Protein AF-A0A6B2I9X1-F1 (afdb_monomer)

Solvent-accessible surface area (backbone atoms only — not comparable to full-atom values): 8823 Å² total; per-residue (Å²): 87,25,48,55,46,83,32,46,54,70,56,60,48,39,31,41,40,64,53,61,12,42,36,42,38,36,44,78,89,68,52,72,49,75,43,64,17,35,91,87,8,45,41,67,43,80,49,91,73,77,58,47,73,72,38,55,35,37,28,28,30,30,41,90,89,66,56,69,45,57,70,20,72,34,55,25,30,91,59,67,74,47,34,56,39,46,48,70,68,42,80,41,61,52,46,29,58,58,48,61,37,40,26,74,46,54,77,26,50,32,36,36,30,51,86,87,45,81,40,81,32,46,53,70,51,79,42,35,32,39,35,59,61,67,70,52,69,81,51,66,75,41,80,42,62,33,38,41,37,28,31,37,93,76,63,28,67,17,62,32,68,28,44,41,31,27,59,115

Sequence (168 aa):
APVLDPINATDPVSGQAEPGSTVTVTYPDGTTATVVAGTDGSWSVPNPGNLV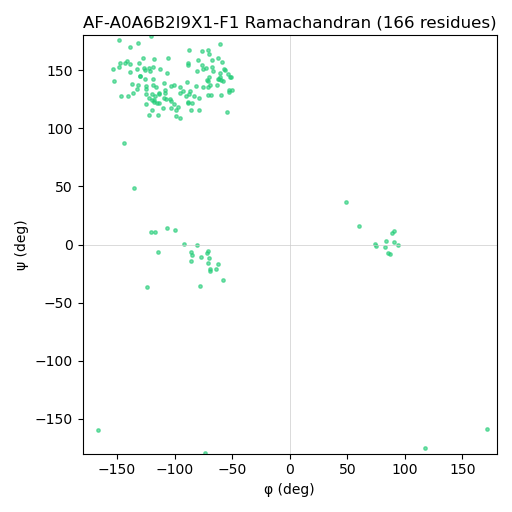DGDTVTATATDPAGNTSLPGTGTVSADITAPVVALDDVLTNDSTPALTGTVNDPTATVVVNVDGVDYPAVNNGDGTWTLADNTLPTLADGPHTITVTATDAAGNVGNDTAVVTIDT

Organism: Acinetobacter baumannii (NCBI:txid470)

Secondary structure (DSSP, 8-state):
--EEPPB-SSSPEEEE-STT-EEEEE-TTS-EEEEEPPTTSEEEE---S---TT-EEEEEEE-TTSPB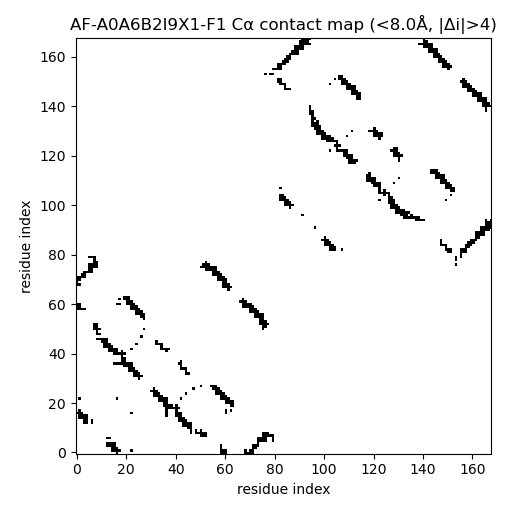PPPEEEEB-S---PPPEEE--EEES-SS--EEEEES-TT-EEEEEETTEEEEEEE-SSSEEEEPTT-S--PPSEEEEEEEEEE-TT--EEEEEEEEEE--

pLDDT: mean 97.69, std 1.34, range [91.56, 98.88]

InterPro domains:
  IPR013783 Immunoglobulin-like fold [G3DSA:2.60.40.10] (1-71)
  IPR013783 Immunoglobulin-like fold [G3DSA:2.60.40.10] (83-168)
  IPR041498 Bacterial Ig domain [PF17936] (6-76)
  IPR044016 Bacterial Ig-like domain 13 [PF19077] (88-168)

Structure (mmCIF, N/CA/C/O backbone):
data_AF-A0A6B2I9X1-F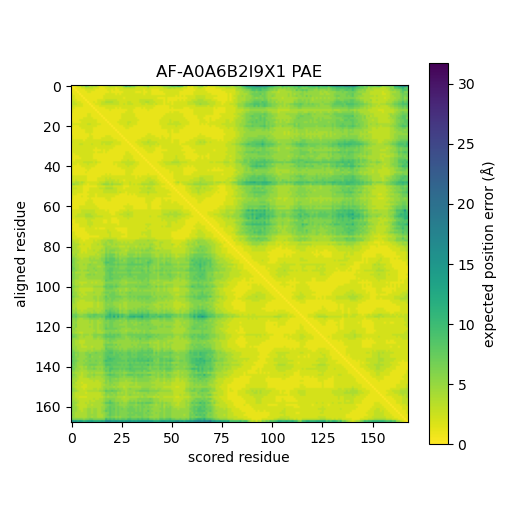1
#
_entry.id   AF-A0A6B2I9X1-F1
#
loop_
_atom_site.group_PDB
_atom_site.id
_atom_site.type_symbol
_atom_site.label_atom_id
_atom_site.label_alt_id
_atom_site.label_comp_id
_atom_site.label_asym_id
_atom_site.label_entity_id
_atom_site.label_seq_id
_atom_site.pdbx_PDB_ins_code
_atom_site.Cartn_x
_atom_site.Cartn_y
_atom_site.Cartn_z
_atom_site.occupancy
_atom_site.B_iso_or_equiv
_atom_site.auth_seq_id
_atom_site.auth_comp_id
_atom_site.auth_asym_id
_atom_site.auth_atom_id
_atom_site.pdbx_PDB_model_num
ATOM 1 N N . ALA A 1 1 ? -8.284 -11.771 10.099 1.00 93.56 1 ALA A N 1
ATOM 2 C CA . ALA A 1 1 ? -8.067 -10.690 11.079 1.00 93.56 1 ALA A CA 1
ATOM 3 C C . ALA A 1 1 ? -8.406 -9.381 10.388 1.00 93.56 1 ALA A C 1
ATOM 5 O O . ALA A 1 1 ? -8.185 -9.331 9.179 1.00 93.56 1 ALA A O 1
ATOM 6 N N . PRO A 1 2 ? -8.947 -8.369 11.083 1.00 97.50 2 PRO A N 1
ATOM 7 C CA . PRO A 1 2 ? -9.026 -7.021 10.533 1.00 97.50 2 PRO A CA 1
ATOM 8 C C . PRO A 1 2 ? -7.653 -6.534 10.064 1.00 97.50 2 PRO A C 1
ATOM 10 O O . PRO A 1 2 ? -6.639 -6.877 10.674 1.00 97.50 2 PRO A O 1
ATOM 13 N N . VAL A 1 3 ? -7.630 -5.726 9.012 1.00 98.12 3 VAL A N 1
ATOM 14 C CA . VAL A 1 3 ? -6.455 -4.953 8.592 1.00 98.12 3 VAL A CA 1
ATOM 15 C C . VAL A 1 3 ? -6.716 -3.517 9.016 1.00 98.12 3 VAL A C 1
ATOM 17 O O . VAL A 1 3 ? -7.780 -2.994 8.698 1.00 98.12 3 VAL A O 1
ATOM 20 N N . LEU A 1 4 ? -5.804 -2.915 9.777 1.00 98.06 4 LEU A N 1
ATOM 21 C CA . LEU A 1 4 ? -5.920 -1.515 10.179 1.00 98.06 4 LEU A CA 1
ATOM 22 C C . LEU A 1 4 ? -5.245 -0.641 9.123 1.00 98.06 4 LEU A C 1
ATOM 24 O O . LEU A 1 4 ? -4.174 -0.996 8.629 1.00 98.06 4 LEU A O 1
ATOM 28 N N . ASP A 1 5 ? -5.867 0.490 8.814 1.00 97.06 5 ASP A N 1
ATOM 29 C CA . ASP A 1 5 ? -5.218 1.547 8.040 1.00 97.06 5 ASP A CA 1
ATOM 30 C C . ASP A 1 5 ? -4.114 2.211 8.892 1.00 97.06 5 ASP A C 1
ATOM 32 O O . ASP A 1 5 ? -4.097 2.034 10.119 1.00 97.06 5 ASP A O 1
ATOM 36 N N . PRO A 1 6 ? -3.185 2.977 8.286 1.00 95.88 6 PRO A N 1
ATOM 37 C CA . PRO A 1 6 ? -2.207 3.761 9.035 1.00 95.88 6 PRO A CA 1
ATOM 38 C C . PRO A 1 6 ? -2.865 4.618 10.124 1.00 95.88 6 PRO A C 1
ATOM 40 O O . PRO A 1 6 ? -3.860 5.302 9.882 1.00 95.88 6 PRO A O 1
ATOM 43 N N . ILE A 1 7 ? -2.304 4.583 11.334 1.00 97.38 7 ILE A N 1
ATOM 44 C CA . ILE A 1 7 ? -2.885 5.234 12.511 1.00 97.38 7 ILE A CA 1
ATOM 45 C C . ILE A 1 7 ? -2.034 6.441 12.877 1.00 97.38 7 ILE A C 1
ATOM 47 O O . ILE A 1 7 ? -0.818 6.326 12.995 1.00 97.38 7 ILE A O 1
ATOM 51 N N . ASN A 1 8 ? -2.674 7.578 13.131 1.00 96.69 8 ASN A N 1
ATOM 52 C CA . ASN A 1 8 ? -2.028 8.747 13.717 1.00 96.69 8 ASN A CA 1
ATOM 53 C C . ASN A 1 8 ? -2.694 9.140 15.050 1.00 96.69 8 ASN A C 1
ATOM 55 O O . ASN A 1 8 ? -3.634 8.498 15.526 1.00 96.69 8 ASN A O 1
ATOM 59 N N . ALA A 1 9 ? -2.181 10.193 15.684 1.00 96.56 9 ALA A N 1
ATOM 60 C CA . ALA A 1 9 ? -2.619 10.613 17.013 1.00 96.56 9 ALA A CA 1
ATOM 61 C C . ALA A 1 9 ? -4.027 11.240 17.060 1.00 96.56 9 ALA A C 1
ATOM 63 O O . ALA A 1 9 ? -4.588 11.378 18.146 1.00 96.56 9 ALA A O 1
ATOM 64 N N . THR A 1 10 ? -4.601 11.650 15.925 1.00 95.75 10 THR A N 1
ATOM 65 C CA . THR A 1 10 ? -5.799 12.509 15.901 1.00 95.75 10 THR A CA 1
ATOM 66 C C . THR A 1 10 ? -6.974 11.935 15.128 1.00 95.75 10 THR A C 1
ATOM 68 O O . THR A 1 10 ? -8.121 12.126 15.534 1.00 95.75 10 THR A O 1
ATOM 71 N N . ASP A 1 11 ? -6.711 11.246 14.025 1.00 97.25 11 ASP A N 1
ATOM 72 C CA . ASP A 1 11 ? -7.744 10.754 13.127 1.00 97.25 11 ASP A CA 1
ATOM 73 C C . ASP A 1 11 ? -8.436 9.516 13.711 1.00 97.25 11 ASP A C 1
ATOM 75 O O . ASP A 1 11 ? -7.849 8.801 14.534 1.00 97.25 11 ASP A O 1
ATOM 79 N N . PRO A 1 12 ? -9.697 9.249 13.322 1.00 98.06 12 PRO A N 1
ATOM 80 C CA . PRO A 1 12 ? -10.370 8.003 13.667 1.00 98.06 12 PRO A CA 1
ATOM 81 C C . PRO A 1 12 ? -9.525 6.780 13.296 1.00 98.06 12 PRO A C 1
ATOM 83 O O . PRO A 1 12 ? -8.882 6.759 12.251 1.00 98.06 12 PRO A O 1
ATOM 86 N N . VAL A 1 13 ? -9.584 5.728 14.114 1.00 98.38 13 VAL A N 1
ATOM 87 C CA . VAL A 1 13 ? -8.962 4.446 13.760 1.00 98.38 13 VAL A CA 1
ATOM 88 C C . VAL A 1 13 ? -9.882 3.731 12.777 1.00 98.38 13 VAL A C 1
ATOM 90 O O . VAL A 1 13 ? -11.066 3.540 13.074 1.00 98.38 13 VAL A O 1
ATOM 93 N N . SER A 1 14 ? -9.356 3.336 11.622 1.00 98.50 14 SER A N 1
ATOM 94 C CA . SER A 1 14 ? -10.112 2.686 10.549 1.00 98.50 14 SER A CA 1
ATOM 95 C C . SER A 1 14 ? -9.422 1.435 10.019 1.00 98.50 14 SER A C 1
ATOM 97 O O . SER A 1 14 ? -8.302 1.093 10.411 1.00 98.50 14 SER A O 1
ATOM 99 N N . GLY A 1 15 ? -10.126 0.723 9.144 1.00 98.50 15 GLY A N 1
ATOM 100 C CA . GLY A 1 15 ? -9.559 -0.402 8.428 1.00 98.50 15 GLY A CA 1
ATOM 101 C C . GLY A 1 15 ? -10.585 -1.204 7.645 1.00 98.50 15 GLY A C 1
ATOM 102 O O . GLY A 1 15 ? -11.695 -0.751 7.351 1.00 98.50 15 GLY A O 1
ATOM 103 N N . GLN A 1 16 ? -10.199 -2.444 7.353 1.00 98.62 16 GLN A N 1
ATOM 104 C CA . GLN A 1 16 ? -10.993 -3.442 6.648 1.00 98.62 16 GLN A CA 1
ATOM 105 C C . GLN A 1 16 ? -11.239 -4.670 7.523 1.00 98.62 16 GLN A C 1
ATOM 107 O O . GLN A 1 16 ? -10.375 -5.099 8.293 1.00 98.62 16 GLN A O 1
ATOM 112 N N . ALA A 1 17 ? -12.428 -5.248 7.415 1.00 98.50 17 ALA A N 1
ATOM 113 C CA . ALA A 1 17 ? -12.801 -6.512 8.038 1.00 98.50 17 ALA A CA 1
ATOM 114 C C . ALA A 1 17 ? -13.828 -7.246 7.164 1.00 98.50 17 ALA A C 1
ATOM 116 O O . ALA A 1 17 ? -14.274 -6.736 6.139 1.00 98.50 17 ALA A O 1
ATOM 117 N N . GLU A 1 18 ? -14.212 -8.460 7.561 1.00 98.19 18 GLU A N 1
ATOM 118 C CA . GLU A 1 18 ? -15.294 -9.174 6.884 1.00 98.19 18 GLU A CA 1
ATOM 119 C C . GLU A 1 18 ? -16.596 -8.347 6.952 1.00 98.19 18 GLU A C 1
ATOM 121 O O . GLU A 1 18 ? -16.980 -7.927 8.052 1.00 98.19 18 GLU A O 1
ATOM 126 N N . PRO A 1 19 ? -17.288 -8.103 5.823 1.00 98.56 19 PRO A N 1
ATOM 127 C CA . PRO A 1 19 ? -18.525 -7.329 5.812 1.00 98.56 19 PRO A CA 1
ATOM 128 C C . PRO A 1 19 ? -19.568 -7.840 6.810 1.00 98.56 19 PRO A C 1
ATOM 130 O O . PRO A 1 19 ? -19.852 -9.035 6.880 1.00 98.56 19 PRO A O 1
ATOM 133 N N . GLY A 1 20 ? -20.164 -6.931 7.586 1.00 98.12 20 GLY A N 1
ATOM 134 C CA . GLY A 1 20 ? -21.166 -7.266 8.601 1.00 98.12 20 GLY A CA 1
ATOM 135 C C . GLY A 1 20 ? -20.620 -7.917 9.880 1.00 98.12 20 GLY A C 1
ATOM 136 O O . GLY A 1 20 ? -21.402 -8.179 10.795 1.00 98.12 20 GLY A O 1
ATOM 137 N N . SER A 1 21 ? -19.308 -8.157 9.983 1.00 98.75 21 SER A N 1
ATOM 138 C CA . SER A 1 21 ? -18.677 -8.585 11.237 1.00 98.75 21 SER A CA 1
ATOM 139 C C . SER A 1 21 ? -18.604 -7.434 12.248 1.00 98.75 21 SER A C 1
ATOM 141 O O . SER A 1 21 ? -18.539 -6.257 11.885 1.00 98.75 21 SER A O 1
ATOM 143 N N . THR A 1 22 ? -18.619 -7.764 13.540 1.00 98.75 22 THR A N 1
ATOM 144 C CA . THR A 1 22 ? -18.377 -6.787 14.611 1.00 98.75 22 THR A CA 1
ATOM 145 C C . THR A 1 22 ? -16.882 -6.665 14.853 1.00 98.75 22 THR A C 1
ATOM 147 O O . THR A 1 22 ? -16.249 -7.619 15.309 1.00 98.75 22 THR A O 1
ATOM 150 N N . VAL A 1 23 ? -16.326 -5.487 14.588 1.00 98.88 23 VAL A N 1
ATOM 151 C CA . VAL A 1 23 ? -14.938 -5.138 14.882 1.00 98.88 23 VAL A CA 1
ATOM 152 C C . VAL A 1 23 ? -14.842 -4.603 16.307 1.00 98.88 23 VAL A C 1
ATOM 154 O O . VAL A 1 23 ? -15.596 -3.714 16.698 1.00 98.88 23 VAL A O 1
ATOM 157 N N . THR A 1 24 ? -13.907 -5.146 17.082 1.00 98.75 24 THR A N 1
ATOM 158 C CA . THR A 1 24 ? -13.532 -4.657 18.415 1.00 98.75 24 THR A CA 1
ATOM 159 C C . THR A 1 24 ? -12.104 -4.142 18.363 1.00 98.75 24 THR A C 1
ATOM 161 O O . THR A 1 24 ? -11.173 -4.934 18.202 1.00 98.75 24 THR A O 1
ATOM 164 N N . VAL A 1 25 ? -11.943 -2.828 18.501 1.00 98.81 25 VAL A N 1
ATOM 165 C CA . VAL A 1 25 ? -10.651 -2.137 18.577 1.00 98.81 25 VAL A CA 1
ATOM 166 C C . VAL A 1 25 ? -10.254 -2.003 20.042 1.00 98.81 25 VAL A C 1
ATOM 168 O O . VAL A 1 25 ? -11.077 -1.602 20.861 1.00 98.81 25 VAL A O 1
ATOM 171 N N . THR A 1 26 ? -9.011 -2.346 20.372 1.00 98.56 26 THR A N 1
ATOM 172 C CA . THR A 1 26 ? -8.420 -2.216 21.711 1.00 98.56 26 THR A CA 1
ATOM 173 C C . THR A 1 26 ? -7.241 -1.253 21.650 1.00 98.56 26 THR A C 1
ATOM 175 O O . THR A 1 26 ? -6.303 -1.473 20.877 1.00 98.56 26 THR A O 1
ATOM 178 N N . TYR A 1 27 ? -7.306 -0.196 22.458 1.00 98.38 27 TYR A N 1
ATOM 179 C CA . TYR A 1 27 ? -6.300 0.863 22.548 1.00 98.38 27 TYR A CA 1
ATOM 180 C C . TYR A 1 27 ? -5.190 0.511 23.560 1.00 98.38 27 TYR A C 1
ATOM 182 O O . TYR A 1 27 ? -5.363 -0.418 24.356 1.00 98.38 27 TYR A O 1
ATOM 190 N N . PRO A 1 28 ? -4.060 1.249 23.576 1.00 97.62 28 PRO A N 1
ATOM 191 C CA . PRO A 1 28 ? -2.925 0.966 24.463 1.00 97.62 28 PRO A CA 1
ATOM 192 C C . PRO A 1 28 ? -3.268 0.966 25.959 1.00 97.62 28 PRO A C 1
ATOM 194 O O . PRO A 1 28 ? -2.669 0.226 26.737 1.00 97.62 28 PRO A O 1
ATOM 197 N N . ASP A 1 29 ? -4.252 1.769 26.369 1.00 95.69 29 ASP A N 1
ATOM 198 C CA . ASP A 1 29 ? -4.729 1.843 27.755 1.00 95.69 29 ASP A CA 1
ATOM 199 C C . ASP A 1 29 ? -5.706 0.712 28.141 1.00 95.69 29 ASP A C 1
ATOM 201 O O . ASP A 1 29 ? -6.165 0.642 29.284 1.00 95.69 29 ASP A O 1
ATOM 205 N N . GLY A 1 30 ? -6.014 -0.188 27.202 1.00 96.38 30 GLY A N 1
ATOM 206 C CA . GLY A 1 30 ? -6.934 -1.309 27.371 1.00 96.38 30 GLY A CA 1
ATOM 207 C C . GLY A 1 30 ? -8.411 -0.956 27.187 1.00 96.38 30 GLY A C 1
ATOM 208 O O . GLY A 1 30 ? -9.258 -1.849 27.268 1.00 96.38 30 GLY A O 1
ATOM 209 N N . THR A 1 31 ? -8.752 0.311 26.933 1.00 97.56 31 THR A N 1
ATOM 210 C CA . THR A 1 31 ? -10.115 0.679 26.540 1.00 97.56 31 THR A CA 1
ATOM 211 C C . THR A 1 31 ? -10.441 0.128 25.152 1.00 97.56 31 THR A C 1
ATOM 213 O O . THR A 1 31 ? -9.554 -0.214 24.365 1.00 97.56 31 THR A O 1
ATOM 216 N N . THR A 1 32 ? -11.736 -0.006 24.855 1.00 98.25 32 THR A N 1
ATOM 217 C CA . THR A 1 32 ? -12.195 -0.581 23.587 1.00 98.25 32 THR A CA 1
ATOM 218 C C . THR A 1 32 ? -13.280 0.258 22.932 1.00 98.25 32 THR A C 1
ATOM 220 O O . THR A 1 32 ? -14.073 0.918 23.606 1.00 98.25 32 THR A O 1
ATOM 223 N N . ALA A 1 33 ? -13.330 0.186 21.605 1.00 98.56 33 ALA A N 1
ATOM 224 C CA . ALA A 1 33 ? -14.428 0.679 20.786 1.00 98.56 33 ALA A CA 1
ATOM 225 C C . ALA A 1 33 ? -14.931 -0.445 19.873 1.00 98.56 33 ALA A C 1
ATOM 227 O O . ALA A 1 33 ? -14.171 -1.333 19.484 1.00 98.56 33 ALA A O 1
ATOM 228 N N . THR A 1 34 ? -16.221 -0.418 19.534 1.00 98.38 34 THR A N 1
ATOM 229 C CA . THR A 1 34 ? -16.839 -1.435 18.674 1.00 98.38 34 THR A CA 1
ATOM 230 C C . THR A 1 34 ? -17.627 -0.797 17.544 1.00 98.38 34 THR A C 1
ATOM 232 O O . THR A 1 34 ? -18.229 0.264 17.714 1.00 98.38 34 THR A O 1
ATOM 235 N N . VAL A 1 35 ? -17.616 -1.451 16.386 1.00 98.81 35 VAL A N 1
ATOM 236 C CA . VAL A 1 35 ? -18.342 -1.028 15.184 1.00 98.81 35 VAL A CA 1
ATOM 237 C C . VAL A 1 35 ? -18.654 -2.249 14.320 1.00 98.81 35 VAL A C 1
ATOM 239 O O . VAL A 1 35 ? -17.926 -3.238 14.355 1.00 98.81 35 VAL A O 1
ATOM 242 N N . VAL A 1 36 ? -19.740 -2.208 13.551 1.00 98.69 36 VAL A N 1
ATOM 243 C CA . VAL A 1 36 ? -20.029 -3.233 12.536 1.00 98.69 36 VAL A CA 1
ATOM 244 C C . VAL A 1 36 ? -19.401 -2.796 11.218 1.00 98.69 36 VAL A C 1
ATOM 246 O O . VAL A 1 36 ? -19.646 -1.674 10.778 1.00 98.69 36 VAL A O 1
ATOM 249 N N . ALA A 1 37 ? -18.612 -3.670 10.595 1.00 98.75 37 ALA A N 1
ATOM 250 C CA . ALA A 1 37 ? -18.033 -3.404 9.285 1.00 98.75 37 ALA A CA 1
ATOM 251 C C . ALA A 1 37 ? -19.131 -3.242 8.226 1.00 98.75 37 ALA A C 1
ATOM 253 O O . ALA A 1 37 ? -20.102 -4.006 8.189 1.00 98.75 37 ALA A O 1
ATOM 254 N N . GLY A 1 38 ? -18.965 -2.245 7.360 1.00 98.56 38 GLY A N 1
ATOM 255 C CA . GLY A 1 38 ? -19.862 -1.958 6.251 1.00 98.56 38 GLY A CA 1
ATOM 256 C C . GLY A 1 38 ? -19.964 -3.115 5.261 1.00 98.56 38 GLY A C 1
ATOM 257 O O . GLY A 1 38 ? -19.235 -4.104 5.323 1.00 98.56 38 GLY A O 1
ATOM 258 N N . THR A 1 39 ? -20.879 -2.995 4.301 1.00 98.00 39 THR A N 1
ATOM 259 C CA . THR A 1 39 ? -21.058 -4.005 3.242 1.00 98.00 39 THR A CA 1
ATOM 260 C C . THR A 1 39 ? -19.845 -4.139 2.326 1.00 98.00 39 THR A C 1
ATOM 262 O O . THR A 1 39 ? -19.695 -5.155 1.656 1.00 98.00 39 THR A O 1
ATOM 265 N N . ASP A 1 40 ? -19.002 -3.112 2.287 1.00 97.81 40 ASP A N 1
ATOM 266 C CA . ASP A 1 40 ? -17.720 -3.085 1.589 1.00 97.81 40 ASP A CA 1
ATOM 267 C C . ASP A 1 40 ? -16.540 -3.512 2.481 1.00 97.81 40 ASP A C 1
ATOM 269 O O . ASP A 1 40 ? -15.413 -3.545 2.004 1.00 97.81 40 ASP A O 1
ATOM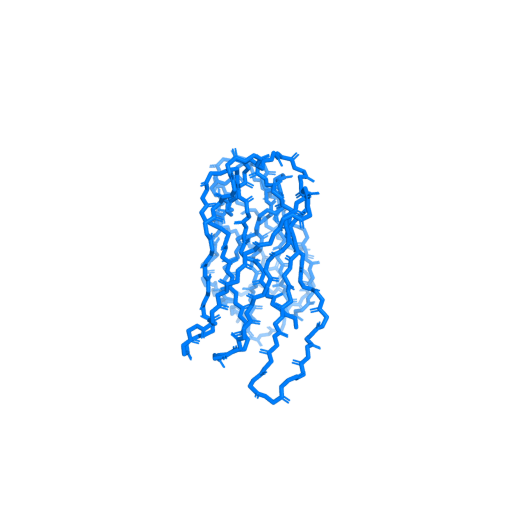 273 N N . GLY A 1 41 ? -16.790 -3.856 3.750 1.00 98.31 41 GLY A N 1
ATOM 274 C CA . GLY A 1 41 ? -15.769 -4.246 4.725 1.00 98.31 41 GLY A CA 1
ATOM 275 C C . GLY A 1 41 ? -15.145 -3.079 5.492 1.00 98.31 41 GLY A C 1
ATOM 276 O O . GLY A 1 41 ? -14.436 -3.319 6.472 1.00 98.31 41 GLY A O 1
ATOM 277 N N . SER A 1 42 ? -15.446 -1.833 5.113 1.00 98.69 42 SER A N 1
ATOM 278 C CA . SER A 1 42 ? -14.887 -0.649 5.764 1.00 98.69 42 SER A CA 1
ATOM 279 C C . SER A 1 42 ? -15.437 -0.461 7.177 1.00 98.69 42 SER A C 1
ATOM 281 O O . SER A 1 42 ? -16.607 -0.734 7.465 1.00 98.69 42 SER A O 1
ATOM 283 N N . TRP A 1 43 ? -14.597 0.021 8.088 1.00 98.75 43 TRP A N 1
ATOM 284 C CA . TRP A 1 43 ? -15.012 0.375 9.442 1.00 98.75 43 TRP A CA 1
ATOM 285 C C . TRP A 1 43 ? -14.195 1.545 9.987 1.00 98.75 43 TRP A C 1
ATOM 287 O O . TRP A 1 43 ? -13.075 1.802 9.552 1.00 98.75 43 TRP A O 1
ATOM 297 N N . SER A 1 44 ? -14.763 2.265 10.956 1.00 98.62 44 SER A N 1
ATOM 298 C CA . SER A 1 44 ? -14.079 3.348 11.663 1.00 98.62 44 SER A CA 1
ATOM 299 C C . SER A 1 44 ? -14.639 3.521 13.074 1.00 98.62 44 SER A C 1
ATOM 301 O O . SER A 1 44 ? -15.849 3.414 13.288 1.00 98.62 44 SER A O 1
ATOM 303 N N . VAL A 1 45 ? -13.757 3.791 14.035 1.00 98.69 45 VAL A N 1
ATOM 304 C CA . VAL A 1 45 ? -14.090 4.156 15.416 1.00 98.6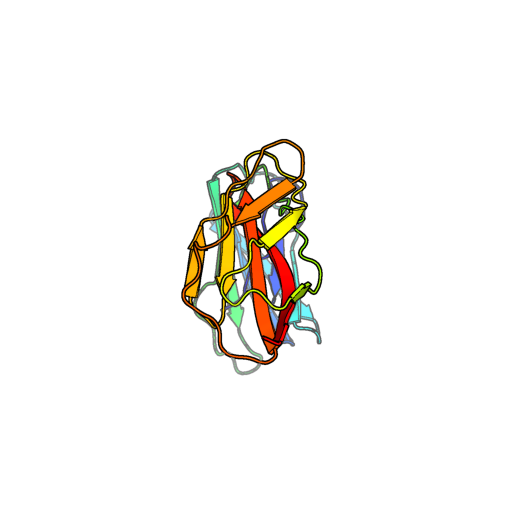9 45 VAL A CA 1
ATOM 305 C C . VAL A 1 45 ? -13.390 5.464 15.803 1.00 98.69 45 VAL A C 1
ATOM 307 O O . VAL A 1 45 ? -12.314 5.760 15.278 1.00 98.69 45 VAL A O 1
ATOM 310 N 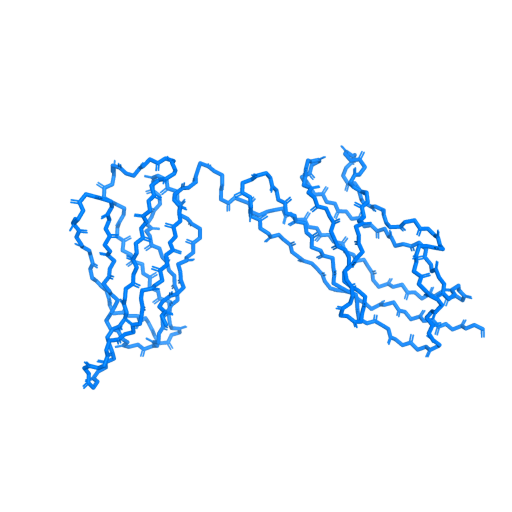N . PRO A 1 46 ? -13.954 6.263 16.729 1.00 97.31 46 PRO A N 1
ATOM 311 C CA . PRO A 1 46 ? -13.313 7.496 17.179 1.00 97.31 46 PRO A CA 1
ATOM 312 C C . PRO A 1 46 ? -11.904 7.267 17.736 1.00 97.31 46 PRO A C 1
ATOM 314 O O . PRO A 1 46 ? -11.617 6.230 18.332 1.00 97.31 46 PRO A O 1
ATOM 317 N N . ASN A 1 47 ? -11.036 8.265 17.594 1.00 96.69 47 ASN A N 1
ATOM 318 C CA . ASN A 1 47 ? -9.766 8.298 18.310 1.00 96.69 47 ASN A CA 1
ATOM 319 C C . ASN A 1 47 ? -10.022 8.571 19.810 1.00 96.69 47 ASN A C 1
ATOM 321 O O . ASN A 1 47 ? -10.819 9.465 20.118 1.00 96.69 47 ASN A O 1
ATOM 325 N N . PRO A 1 48 ? -9.374 7.859 20.750 1.00 95.88 48 PRO A N 1
ATOM 326 C CA . PRO A 1 48 ? -9.532 8.115 22.185 1.00 95.88 48 PRO A CA 1
ATOM 327 C C . PRO A 1 48 ? -8.883 9.438 22.638 1.00 95.88 48 PRO A C 1
ATOM 329 O O . PRO A 1 48 ? -9.151 9.909 23.743 1.00 95.88 48 PRO A O 1
ATOM 332 N N . GLY A 1 49 ? -8.068 10.070 21.786 1.00 96.06 49 GLY A N 1
ATOM 333 C CA . GLY A 1 49 ? -7.462 11.386 22.004 1.00 96.06 49 GLY A CA 1
ATOM 334 C C . GLY A 1 49 ? -6.175 11.370 22.833 1.00 96.06 49 GLY A C 1
ATOM 335 O O . GLY A 1 49 ? -5.630 12.432 23.126 1.00 96.06 49 GLY A O 1
ATOM 336 N N . ASN A 1 50 ? -5.695 10.189 23.225 1.00 95.19 50 ASN A N 1
ATOM 337 C CA . ASN A 1 50 ? -4.478 9.977 24.013 1.00 95.19 50 ASN A CA 1
ATOM 338 C C . ASN A 1 50 ? -3.432 9.097 23.307 1.00 95.19 50 ASN A C 1
ATOM 340 O O . ASN A 1 50 ? -2.474 8.693 23.961 1.00 95.19 50 ASN A O 1
ATOM 344 N N . LEU A 1 51 ? -3.610 8.802 22.014 1.00 97.44 51 LEU A N 1
ATOM 345 C CA . LEU A 1 51 ? -2.638 8.037 21.234 1.00 97.44 51 LEU A CA 1
ATOM 346 C C . LEU A 1 51 ? -1.362 8.854 21.002 1.00 97.44 51 LEU A C 1
ATOM 348 O O . LEU A 1 51 ? -1.426 10.041 20.671 1.00 97.44 51 LEU A O 1
ATOM 352 N N . VAL A 1 52 ? -0.210 8.206 21.140 1.00 96.75 52 VAL A N 1
ATOM 353 C CA . VAL A 1 52 ? 1.110 8.789 20.871 1.00 96.75 52 VAL A CA 1
ATOM 354 C C . VAL A 1 52 ? 1.920 7.920 19.914 1.00 96.75 52 VAL A C 1
ATOM 356 O O . VAL A 1 52 ? 1.644 6.740 19.740 1.00 96.75 52 VAL A O 1
ATOM 359 N N . ASP A 1 53 ? 2.930 8.514 19.281 1.00 96.31 53 ASP A N 1
ATOM 360 C CA . ASP A 1 53 ? 3.832 7.822 18.357 1.00 96.31 53 ASP A CA 1
ATOM 361 C C . ASP A 1 53 ? 4.448 6.559 18.991 1.00 96.31 53 ASP A C 1
ATOM 363 O O . ASP A 1 53 ? 4.936 6.591 20.125 1.00 96.31 53 ASP A O 1
ATOM 367 N N . GLY A 1 54 ? 4.396 5.439 18.268 1.00 96.00 54 GLY A N 1
ATOM 368 C CA . GLY A 1 54 ? 4.851 4.125 18.729 1.00 96.00 54 GLY A CA 1
ATOM 369 C C . GLY A 1 54 ? 3.824 3.311 19.527 1.00 96.00 54 GLY A C 1
ATOM 370 O O . GLY A 1 54 ? 4.074 2.133 19.798 1.00 96.00 54 GLY A O 1
ATOM 371 N N . ASP A 1 55 ? 2.667 3.881 19.876 1.00 98.00 55 ASP A N 1
ATOM 372 C CA . ASP A 1 55 ? 1.579 3.124 20.496 1.00 98.00 55 ASP A CA 1
ATOM 373 C C . ASP A 1 55 ? 1.083 2.001 19.580 1.00 98.00 55 ASP A C 1
ATOM 375 O O . ASP A 1 55 ? 1.053 2.126 18.358 1.00 98.00 55 ASP A O 1
ATOM 379 N N . THR A 1 56 ? 0.640 0.895 20.179 1.00 98.06 56 THR A N 1
ATOM 380 C CA . THR A 1 56 ? 0.063 -0.236 19.442 1.00 98.06 56 THR A CA 1
ATOM 381 C C . THR A 1 56 ? -1.444 -0.309 19.654 1.00 98.06 56 THR A C 1
ATOM 383 O O . THR A 1 56 ? -1.917 -0.421 20.784 1.00 98.06 56 THR A O 1
ATOM 386 N N . VAL A 1 57 ? -2.196 -0.320 18.557 1.00 98.56 57 VAL A N 1
ATOM 387 C CA . VAL A 1 57 ? -3.644 -0.553 18.530 1.00 98.56 57 VAL A CA 1
ATOM 388 C C . VAL A 1 57 ? -3.906 -1.924 17.921 1.00 98.56 57 VAL A C 1
ATOM 390 O O . VAL A 1 57 ? -3.270 -2.319 16.943 1.00 98.56 57 VAL A O 1
ATOM 393 N N . THR A 1 58 ? -4.854 -2.670 18.487 1.00 98.56 58 THR A N 1
ATOM 394 C CA . THR A 1 58 ? -5.236 -3.988 17.959 1.00 98.56 58 THR A CA 1
ATOM 395 C C . THR A 1 58 ? -6.716 -4.042 17.619 1.00 98.56 58 THR A C 1
ATOM 397 O O . THR A 1 58 ? -7.520 -3.344 18.234 1.00 98.56 58 THR A O 1
ATOM 400 N N . ALA A 1 59 ? -7.094 -4.874 16.649 1.00 98.75 59 ALA A N 1
ATOM 401 C CA . ALA A 1 59 ? -8.491 -5.090 16.290 1.00 98.75 59 ALA A CA 1
ATOM 402 C C . ALA A 1 59 ? -8.792 -6.572 16.054 1.00 98.75 59 ALA A C 1
ATOM 404 O O . ALA A 1 59 ? -8.027 -7.279 15.404 1.00 98.75 59 ALA A O 1
ATOM 405 N N . THR A 1 60 ? -9.937 -7.046 16.537 1.00 98.75 60 THR A N 1
ATOM 406 C CA . THR A 1 60 ? -10.486 -8.376 16.212 1.00 98.75 60 THR A CA 1
ATOM 407 C C . THR A 1 60 ? -11.841 -8.220 15.534 1.00 98.75 60 THR A C 1
ATOM 409 O O . THR A 1 60 ? -12.523 -7.225 15.762 1.00 98.75 60 THR A O 1
ATOM 412 N N . ALA A 1 61 ? -12.235 -9.182 14.699 1.00 98.81 61 ALA A N 1
ATOM 413 C CA . ALA A 1 61 ? -13.571 -9.233 14.108 1.00 98.81 61 ALA A CA 1
ATOM 414 C C . ALA A 1 61 ? -14.290 -10.509 14.545 1.00 98.81 61 ALA A C 1
ATOM 416 O O . ALA A 1 61 ? -13.682 -11.580 14.553 1.00 98.81 61 ALA A O 1
ATOM 417 N N . THR A 1 62 ? -15.570 -10.385 14.893 1.00 98.75 62 THR A N 1
ATOM 418 C CA . THR A 1 62 ? -16.465 -11.515 15.167 1.00 98.75 62 THR A CA 1
ATOM 419 C C . THR A 1 62 ? -17.583 -11.544 14.131 1.00 98.75 62 THR A C 1
ATOM 421 O O . THR A 1 62 ? -18.310 -10.558 13.986 1.00 98.75 62 THR A O 1
ATOM 424 N N . ASP A 1 63 ? -17.706 -12.649 13.397 1.00 98.12 63 ASP A N 1
ATOM 425 C CA . ASP A 1 63 ? -18.745 -12.827 12.378 1.00 98.12 63 ASP A CA 1
ATOM 426 C C . ASP A 1 63 ? -20.155 -12.992 13.007 1.00 98.12 63 ASP A C 1
ATOM 428 O O . ASP A 1 63 ? -20.284 -13.211 14.218 1.00 98.12 63 ASP A O 1
ATOM 432 N N . PRO A 1 64 ? -21.248 -12.913 12.221 1.00 96.94 64 PRO A N 1
ATOM 433 C CA . PRO A 1 64 ? -22.603 -13.136 12.739 1.00 96.94 64 PRO A CA 1
ATOM 434 C C . PRO A 1 64 ? -22.859 -14.545 13.304 1.00 96.94 64 PRO A C 1
ATOM 436 O O . PRO A 1 64 ? -23.847 -14.746 14.012 1.00 96.94 64 PRO A O 1
ATOM 439 N N . ALA A 1 65 ? -22.004 -15.523 12.987 1.00 97.88 65 ALA A N 1
ATOM 440 C CA . ALA A 1 65 ? -22.062 -16.877 13.531 1.00 97.88 65 ALA A CA 1
ATOM 441 C C . ALA A 1 65 ? -21.321 -17.010 14.880 1.00 97.88 65 ALA A C 1
ATOM 443 O O . ALA A 1 65 ? -21.434 -18.049 15.533 1.00 97.88 65 ALA A O 1
ATOM 444 N N . GLY A 1 66 ? -20.619 -15.963 15.326 1.00 97.88 66 GLY A N 1
ATOM 445 C CA . GLY A 1 66 ? -19.896 -15.901 16.593 1.00 97.88 66 GLY A CA 1
ATOM 446 C C . GLY A 1 66 ? -18.435 -16.354 16.526 1.00 97.88 66 GLY A C 1
ATOM 447 O O . GLY A 1 66 ? -17.824 -16.535 17.578 1.00 97.88 66 GLY A O 1
ATOM 448 N N . ASN A 1 67 ? -17.853 -16.544 15.338 1.00 98.38 67 ASN A N 1
ATOM 449 C CA . ASN A 1 67 ? -16.435 -16.878 15.207 1.00 98.38 67 ASN A CA 1
ATOM 450 C C . ASN A 1 67 ? -15.582 -15.608 15.273 1.00 98.38 67 ASN A C 1
ATOM 452 O O . ASN A 1 67 ? -15.801 -14.672 14.507 1.00 98.38 67 ASN A O 1
ATOM 456 N N . THR A 1 68 ? -14.578 -15.591 16.151 1.00 98.44 68 THR A N 1
ATOM 457 C CA . THR A 1 68 ? -13.651 -14.459 16.301 1.00 98.44 68 THR A CA 1
ATOM 458 C C . THR A 1 68 ? -12.327 -14.726 15.590 1.00 98.44 68 THR A C 1
ATOM 460 O O . THR A 1 68 ? -11.751 -15.812 15.689 1.00 98.44 68 THR A O 1
ATOM 463 N N . SER A 1 69 ? -11.813 -13.721 14.886 1.00 98.50 69 SER A N 1
ATOM 464 C CA . SER A 1 69 ? -10.523 -13.784 14.205 1.00 98.50 69 SER A CA 1
ATOM 465 C C . SER A 1 69 ? -9.328 -13.661 15.159 1.00 98.50 69 SER A C 1
ATOM 467 O O . SER A 1 69 ? -9.442 -13.166 16.278 1.00 98.50 69 SER A O 1
ATOM 469 N N . LEU A 1 70 ? -8.129 -13.977 14.659 1.00 98.31 70 LEU A N 1
ATOM 470 C CA . LEU A 1 70 ? -6.883 -13.447 15.230 1.00 98.31 70 LEU A CA 1
ATOM 471 C C . LEU A 1 70 ? -6.874 -11.900 15.198 1.00 98.31 70 LEU A C 1
ATOM 473 O O . LEU A 1 70 ? -7.598 -11.321 14.374 1.00 98.31 70 LEU A O 1
ATOM 477 N N . PRO A 1 71 ? -6.080 -11.229 16.055 1.00 98.06 71 PRO A N 1
ATOM 478 C CA . PRO A 1 71 ? -5.962 -9.776 16.034 1.00 98.06 71 PRO A CA 1
ATOM 479 C C . PRO A 1 71 ? -5.184 -9.279 14.810 1.00 98.06 71 PRO A C 1
ATOM 481 O O . PRO A 1 71 ? -4.191 -9.882 14.407 1.00 98.06 71 PRO A O 1
ATOM 484 N N . GLY A 1 72 ? -5.636 -8.163 14.244 1.00 98.31 72 GLY A N 1
ATOM 485 C CA . GLY A 1 72 ? -4.814 -7.255 13.449 1.00 98.31 72 GLY A CA 1
ATOM 486 C C . GLY A 1 72 ? -4.155 -6.221 14.357 1.00 98.31 72 GLY A C 1
ATOM 487 O O . GLY A 1 72 ? -4.672 -5.929 15.439 1.00 98.31 72 GLY A O 1
ATOM 488 N N . THR A 1 73 ? -3.021 -5.675 13.930 1.00 97.75 73 THR A N 1
ATOM 489 C CA . THR A 1 73 ? -2.228 -4.710 14.703 1.00 97.75 73 THR A CA 1
ATOM 490 C C . THR A 1 73 ? -1.851 -3.520 13.833 1.00 97.75 73 THR A C 1
ATOM 492 O O . THR A 1 73 ? -1.437 -3.720 12.694 1.00 97.75 73 THR A O 1
ATOM 495 N N . GLY A 1 74 ? -1.948 -2.312 14.380 1.00 96.50 74 GLY A N 1
ATOM 496 C CA . GLY A 1 74 ? -1.423 -1.087 13.784 1.00 96.50 74 GLY A CA 1
ATOM 497 C C . GLY A 1 74 ? -0.597 -0.315 14.807 1.00 96.50 74 GLY A C 1
ATOM 498 O O . GLY A 1 74 ? -0.912 -0.329 16.000 1.00 96.50 74 GLY A O 1
ATOM 499 N N . THR A 1 75 ? 0.460 0.340 14.341 1.00 96.81 75 THR A N 1
ATOM 500 C CA . THR A 1 75 ? 1.294 1.220 15.163 1.00 96.81 75 THR A CA 1
ATOM 501 C C . THR A 1 75 ? 0.933 2.661 14.848 1.00 96.81 75 THR A C 1
ATOM 503 O O . THR A 1 75 ? 0.760 3.017 13.684 1.00 96.81 75 THR A O 1
ATOM 506 N N . VAL A 1 76 ? 0.801 3.481 15.883 1.00 97.44 76 VAL A N 1
ATOM 507 C CA . VAL A 1 76 ? 0.583 4.917 15.735 1.00 97.44 76 VAL A CA 1
ATOM 508 C C . VAL A 1 76 ? 1.874 5.555 15.232 1.00 97.44 76 VAL A C 1
ATOM 510 O O . VAL A 1 76 ? 2.930 5.348 15.828 1.00 97.44 76 VAL A O 1
ATOM 513 N N . SER A 1 77 ? 1.775 6.331 14.158 1.00 96.56 77 SER A N 1
ATOM 514 C CA . SER A 1 77 ? 2.880 7.076 13.562 1.00 96.56 77 SER A CA 1
ATOM 515 C C . SER A 1 77 ? 2.522 8.556 13.433 1.00 96.56 77 SER A C 1
ATOM 517 O O . SER A 1 77 ? 1.386 8.913 13.102 1.00 96.56 77 SER A O 1
ATOM 519 N N . ALA A 1 78 ? 3.493 9.437 13.664 1.00 95.50 78 ALA A N 1
ATOM 520 C CA . ALA A 1 78 ? 3.384 10.852 13.310 1.00 95.50 78 ALA A CA 1
ATOM 521 C C . ALA A 1 78 ? 3.399 11.089 11.787 1.00 95.50 78 ALA A C 1
ATOM 523 O O . ALA A 1 78 ? 2.930 12.132 11.329 1.00 95.50 78 ALA A O 1
ATOM 524 N N . ASP A 1 79 ? 3.917 10.129 11.019 1.00 94.38 79 ASP A N 1
ATOM 525 C CA . ASP A 1 79 ? 3.940 10.154 9.561 1.00 94.38 79 ASP A CA 1
ATOM 526 C C . ASP A 1 79 ? 3.236 8.922 8.988 1.00 94.38 79 ASP A C 1
ATOM 528 O O . ASP A 1 79 ? 3.706 7.791 9.120 1.00 94.38 79 ASP A O 1
ATOM 532 N N . ILE A 1 80 ? 2.086 9.159 8.365 1.00 94.94 80 ILE A N 1
ATOM 533 C CA . ILE A 1 80 ? 1.241 8.133 7.744 1.00 94.94 80 ILE A CA 1
ATOM 534 C C . ILE A 1 80 ? 1.111 8.323 6.225 1.00 94.94 80 ILE A C 1
ATOM 536 O O . ILE A 1 80 ? 0.234 7.728 5.596 1.00 94.94 80 ILE A O 1
ATOM 540 N N . THR A 1 81 ? 1.911 9.214 5.632 1.00 95.00 81 THR A N 1
ATOM 541 C CA . THR A 1 81 ? 1.761 9.582 4.221 1.00 95.00 81 THR A CA 1
ATOM 542 C C . THR A 1 81 ? 2.697 8.750 3.363 1.00 95.00 81 THR A C 1
ATOM 544 O O . THR A 1 81 ? 3.895 8.984 3.344 1.00 95.00 81 THR A O 1
ATOM 547 N N . ALA A 1 82 ? 2.147 7.819 2.586 1.00 96.56 82 ALA A N 1
ATOM 548 C CA . ALA A 1 82 ? 2.938 7.062 1.623 1.00 96.56 82 ALA A CA 1
ATOM 549 C C . ALA A 1 82 ? 3.599 7.963 0.558 1.00 96.56 82 ALA A C 1
ATOM 551 O O . ALA A 1 82 ? 2.961 8.909 0.073 1.00 96.56 82 ALA A O 1
ATOM 552 N N . PRO A 1 83 ? 4.829 7.632 0.117 1.00 98.19 83 PRO A N 1
ATOM 553 C CA . PRO A 1 83 ? 5.416 8.228 -1.075 1.00 98.19 83 PRO A CA 1
ATOM 554 C C . PRO A 1 83 ? 4.538 8.025 -2.312 1.00 98.19 83 PRO A C 1
ATOM 556 O O . PRO A 1 83 ? 3.856 7.015 -2.466 1.00 98.19 83 PRO A O 1
ATOM 559 N N . VAL A 1 84 ? 4.621 8.961 -3.247 1.00 98.56 84 VAL A N 1
ATOM 560 C CA . VAL A 1 84 ? 4.130 8.806 -4.615 1.00 98.56 84 VAL A CA 1
ATOM 561 C C . VAL A 1 84 ? 5.332 8.496 -5.491 1.00 98.56 84 VAL A C 1
ATOM 563 O O . VAL A 1 84 ? 6.276 9.285 -5.565 1.00 98.56 84 VAL A O 1
ATOM 566 N N . VAL A 1 85 ? 5.283 7.345 -6.149 1.00 98.62 85 VAL A N 1
ATOM 567 C CA . VAL A 1 85 ? 6.279 6.879 -7.112 1.00 98.62 85 VAL A CA 1
ATOM 568 C C . VAL A 1 85 ? 5.588 6.646 -8.448 1.00 98.62 85 VAL A C 1
ATOM 570 O O . VAL A 1 85 ? 4.400 6.333 -8.463 1.00 98.62 85 VAL A O 1
ATOM 573 N N . ALA A 1 86 ? 6.304 6.830 -9.553 1.00 98.50 86 ALA A N 1
ATOM 574 C CA . ALA A 1 86 ? 5.784 6.527 -10.880 1.00 98.50 86 ALA A CA 1
ATOM 575 C C . ALA A 1 86 ? 6.836 5.856 -11.764 1.00 98.50 86 ALA A C 1
ATOM 577 O O . ALA A 1 86 ? 8.029 6.165 -11.641 1.00 98.50 86 ALA A O 1
ATOM 578 N N . LEU A 1 87 ? 6.371 4.993 -12.664 1.00 98.38 87 LEU A N 1
ATOM 579 C CA . LEU A 1 87 ? 7.122 4.373 -13.752 1.00 98.38 87 LEU A CA 1
ATOM 580 C C . LEU A 1 87 ? 6.264 4.407 -15.023 1.00 98.38 87 LEU A C 1
ATOM 582 O O . LEU A 1 87 ? 5.114 3.989 -14.999 1.00 98.38 87 LEU A O 1
ATOM 586 N N . ASP A 1 88 ? 6.831 4.868 -16.134 1.00 97.94 88 ASP A N 1
ATOM 587 C CA . ASP A 1 88 ? 6.150 4.828 -17.431 1.00 97.94 88 ASP A CA 1
ATOM 588 C C . ASP A 1 88 ? 6.408 3.497 -18.156 1.00 97.94 88 ASP A C 1
ATOM 590 O O . ASP A 1 88 ? 7.434 2.843 -17.947 1.00 97.94 88 ASP A O 1
ATOM 594 N N . ASP A 1 89 ? 5.502 3.126 -19.065 1.00 98.06 89 ASP A N 1
ATOM 595 C CA . ASP A 1 89 ? 5.733 2.025 -20.002 1.00 98.06 89 ASP A CA 1
ATOM 596 C C . ASP A 1 89 ? 6.963 2.308 -20.883 1.00 98.06 89 ASP A C 1
ATOM 598 O O . ASP A 1 89 ? 7.176 3.427 -21.362 1.00 98.06 89 ASP A O 1
ATOM 602 N N . VAL A 1 90 ? 7.749 1.267 -21.163 1.00 97.81 90 VAL A N 1
ATOM 603 C CA . VAL A 1 90 ? 8.967 1.360 -21.982 1.00 97.81 90 VAL A CA 1
ATOM 604 C C . VAL A 1 90 ? 8.887 0.372 -23.139 1.00 97.81 90 VAL A C 1
ATOM 606 O O . VAL A 1 90 ? 8.534 -0.786 -22.951 1.00 97.81 90 VAL A O 1
ATOM 609 N N . LEU A 1 91 ? 9.264 0.806 -24.342 1.00 98.31 91 LEU A N 1
ATOM 610 C CA . LEU A 1 91 ? 9.558 -0.072 -25.477 1.00 98.31 91 LEU A CA 1
ATOM 611 C C . LEU A 1 91 ? 11.021 0.131 -25.862 1.00 98.31 91 LEU A C 1
ATOM 613 O O . LEU A 1 91 ? 11.437 1.262 -26.121 1.00 98.31 91 LEU A O 1
ATOM 617 N N . THR A 1 92 ? 11.796 -0.946 -25.891 1.00 98.31 92 THR A N 1
ATOM 618 C CA . THR A 1 92 ? 13.242 -0.879 -26.111 1.00 98.31 92 THR A CA 1
ATOM 619 C C . THR A 1 92 ? 13.757 -2.113 -26.844 1.00 98.31 92 THR A C 1
ATOM 621 O O . THR A 1 92 ? 13.187 -3.194 -26.738 1.00 98.31 92 THR A O 1
ATOM 624 N N . ASN A 1 93 ? 14.861 -1.952 -27.569 1.00 98.19 93 ASN A N 1
ATOM 625 C CA . ASN A 1 93 ? 15.633 -3.046 -28.163 1.00 98.19 93 ASN A CA 1
ATOM 626 C C . ASN A 1 93 ? 16.874 -3.408 -27.327 1.00 98.19 93 ASN A C 1
ATOM 628 O O . ASN A 1 93 ? 17.777 -4.097 -27.795 1.00 98.19 93 ASN A O 1
ATOM 632 N N . ASP A 1 94 ? 16.948 -2.892 -26.103 1.00 98.50 94 ASP A N 1
ATOM 633 C CA . ASP A 1 94 ? 17.954 -3.245 -25.114 1.00 98.50 94 ASP A CA 1
ATOM 634 C C . ASP A 1 94 ? 17.360 -4.259 -24.138 1.00 98.50 94 ASP A C 1
ATOM 636 O O . ASP A 1 94 ? 16.426 -3.943 -23.408 1.00 98.50 94 ASP A O 1
ATOM 640 N N . SER A 1 95 ? 17.910 -5.473 -24.119 1.00 98.00 95 SER A N 1
ATOM 641 C CA . SER A 1 95 ? 17.471 -6.562 -23.238 1.00 98.00 95 SER A CA 1
ATOM 642 C C . SER A 1 95 ? 17.823 -6.369 -21.755 1.00 98.00 95 SER A C 1
ATOM 644 O O . SER A 1 95 ? 17.445 -7.200 -20.932 1.00 98.00 95 SER A O 1
ATOM 646 N N . THR A 1 96 ? 18.578 -5.326 -21.399 1.00 97.38 96 THR A N 1
ATOM 647 C CA . THR A 1 96 ? 18.987 -5.026 -20.016 1.00 97.38 96 THR A CA 1
ATOM 648 C C . THR A 1 96 ? 18.832 -3.539 -19.674 1.00 97.38 96 THR A C 1
ATOM 650 O O . THR A 1 96 ? 19.760 -2.945 -19.125 1.00 97.38 96 THR A O 1
ATOM 653 N N . PRO A 1 97 ? 17.673 -2.925 -19.964 1.00 98.06 97 PRO A N 1
ATOM 654 C CA . PRO A 1 97 ? 17.552 -1.477 -20.020 1.00 98.06 97 PRO A CA 1
ATOM 655 C C . PRO A 1 97 ? 17.722 -0.827 -18.645 1.00 98.06 97 PRO A C 1
ATOM 657 O O . PRO A 1 97 ? 17.364 -1.396 -17.609 1.00 98.06 97 PRO A O 1
ATOM 660 N N . ALA A 1 98 ? 18.179 0.426 -18.638 1.00 97.94 98 ALA A N 1
ATOM 661 C CA . ALA A 1 98 ? 17.944 1.299 -17.493 1.00 97.94 98 ALA A CA 1
ATOM 662 C C . ALA A 1 98 ? 16.437 1.525 -17.299 1.00 97.94 98 ALA A C 1
ATOM 664 O O . ALA A 1 98 ? 15.705 1.712 -18.272 1.00 97.94 98 ALA A O 1
ATOM 665 N N . LEU A 1 99 ? 15.995 1.592 -16.043 1.00 98.50 99 LEU A N 1
ATOM 666 C CA . LEU A 1 99 ? 14.635 1.996 -15.685 1.00 98.50 99 LEU A CA 1
ATOM 667 C C . LEU A 1 99 ? 14.694 3.282 -14.869 1.00 98.50 99 LEU A C 1
ATOM 669 O O . LEU A 1 99 ? 15.521 3.416 -13.966 1.00 98.50 99 LEU A O 1
ATOM 673 N N . THR A 1 100 ? 13.821 4.230 -15.183 1.00 98.44 100 THR A N 1
ATOM 674 C CA . THR A 1 100 ? 13.753 5.518 -14.490 1.00 98.44 100 THR A CA 1
ATOM 675 C C . THR A 1 100 ? 12.316 5.927 -14.259 1.00 98.44 100 THR A C 1
ATOM 677 O O . THR A 1 100 ? 11.439 5.578 -15.046 1.00 98.44 100 THR A O 1
ATOM 680 N N . GLY A 1 101 ? 12.096 6.753 -13.246 1.00 98.56 101 GLY A N 1
ATOM 681 C CA . GLY A 1 101 ? 10.789 7.330 -12.983 1.00 98.56 101 GLY A CA 1
ATOM 682 C C . GLY A 1 101 ? 10.857 8.478 -11.987 1.00 98.56 101 GLY A C 1
ATOM 683 O O . GLY A 1 101 ? 11.919 9.071 -11.775 1.00 98.56 101 GLY A O 1
ATOM 684 N N . THR A 1 102 ? 9.718 8.797 -11.373 1.00 98.75 102 THR A N 1
ATOM 685 C CA . THR A 1 102 ? 9.619 9.874 -10.374 1.00 98.75 102 THR A CA 1
ATOM 686 C C . THR A 1 102 ? 9.325 9.329 -8.987 1.00 98.75 102 THR A C 1
ATOM 688 O O . THR A 1 102 ? 8.712 8.273 -8.849 1.00 98.75 102 THR A O 1
ATOM 691 N N . VAL A 1 103 ? 9.784 10.037 -7.958 1.00 98.75 103 VAL A N 1
ATOM 692 C CA . VAL A 1 103 ? 9.471 9.771 -6.550 1.00 98.75 103 VAL A CA 1
ATOM 693 C C . VAL A 1 103 ? 9.422 11.098 -5.801 1.00 98.75 103 VAL A C 1
ATOM 695 O O . VAL A 1 103 ? 10.334 11.913 -5.920 1.00 98.75 103 VAL A O 1
ATOM 698 N N . ASN A 1 104 ? 8.343 11.363 -5.064 1.00 98.44 104 ASN A N 1
ATOM 699 C CA . ASN A 1 104 ? 8.157 12.657 -4.394 1.00 98.44 104 ASN A CA 1
ATOM 700 C C . ASN A 1 104 ? 8.824 12.748 -3.009 1.00 98.44 104 ASN A C 1
ATOM 702 O O . ASN A 1 104 ? 8.956 13.850 -2.478 1.00 98.44 104 ASN A O 1
ATOM 706 N N . ASP A 1 105 ? 9.236 11.617 -2.437 1.00 98.12 105 ASP A N 1
ATOM 707 C CA . ASP A 1 105 ? 10.006 11.551 -1.199 1.00 98.12 105 ASP A CA 1
ATOM 708 C C . ASP A 1 105 ? 11.496 11.363 -1.537 1.00 98.12 105 ASP A C 1
ATOM 710 O O . ASP A 1 105 ? 11.887 10.288 -1.999 1.00 98.12 105 ASP A O 1
ATOM 714 N N . PRO A 1 106 ? 12.355 12.372 -1.303 1.00 97.62 106 PRO A N 1
ATOM 715 C CA . PRO A 1 106 ? 13.778 12.314 -1.645 1.00 97.62 106 PRO A CA 1
ATOM 716 C C . PRO A 1 106 ? 14.595 11.370 -0.750 1.00 97.62 106 PRO A C 1
ATOM 718 O O . PRO A 1 106 ? 15.785 11.172 -0.989 1.00 97.62 106 PRO A O 1
ATOM 721 N N . THR A 1 107 ? 13.987 10.831 0.305 1.00 96.81 107 THR A N 1
ATOM 722 C CA . THR A 1 107 ? 14.629 9.942 1.277 1.00 96.81 107 THR A CA 1
ATOM 723 C C . THR A 1 107 ? 14.064 8.527 1.270 1.00 96.81 107 THR A C 1
ATOM 725 O O . THR A 1 107 ? 14.643 7.649 1.912 1.00 96.81 107 THR A O 1
ATOM 728 N N . ALA A 1 108 ? 12.989 8.280 0.516 1.00 98.44 108 ALA A N 1
ATOM 729 C CA . ALA A 1 108 ? 12.413 6.953 0.378 1.00 98.44 108 ALA A CA 1
ATOM 730 C C . ALA A 1 108 ? 13.407 5.964 -0.243 1.00 98.44 108 ALA A C 1
ATOM 732 O O . ALA A 1 108 ? 14.149 6.276 -1.181 1.00 98.44 108 ALA A O 1
ATOM 733 N N . THR A 1 109 ? 13.371 4.735 0.258 1.00 98.62 109 THR A N 1
ATOM 734 C CA . THR A 1 109 ? 14.015 3.587 -0.381 1.00 98.62 109 THR A CA 1
ATOM 735 C C . THR A 1 109 ? 13.189 3.157 -1.590 1.00 98.62 109 THR A C 1
ATOM 737 O O . THR A 1 109 ? 11.967 3.095 -1.495 1.00 98.62 109 THR A O 1
ATOM 740 N N . VAL A 1 110 ? 13.838 2.881 -2.727 1.00 98.81 110 VAL A N 1
ATOM 741 C CA . VAL A 1 110 ? 13.154 2.472 -3.964 1.00 98.81 110 VAL A CA 1
ATOM 742 C C . VAL A 1 110 ? 13.593 1.065 -4.353 1.00 98.81 110 VAL A C 1
ATOM 744 O O . VAL A 1 110 ? 14.786 0.774 -4.456 1.00 98.81 110 VAL A O 1
ATOM 747 N N . VAL A 1 111 ? 12.616 0.195 -4.582 1.00 98.75 111 VAL A N 1
ATOM 748 C CA . VAL A 1 111 ? 12.803 -1.185 -5.035 1.00 98.75 111 VAL A CA 1
ATOM 749 C C . VAL A 1 111 ? 11.986 -1.393 -6.302 1.00 98.75 111 VAL A C 1
ATOM 751 O O . VAL A 1 111 ? 10.823 -1.005 -6.367 1.00 98.75 111 VAL A O 1
ATOM 754 N N . VAL A 1 112 ? 12.594 -2.009 -7.309 1.00 98.62 112 VAL A N 1
ATOM 755 C CA . VAL A 1 112 ? 11.943 -2.374 -8.567 1.00 98.62 112 VAL A CA 1
ATOM 756 C C . VAL A 1 112 ? 11.815 -3.890 -8.619 1.00 98.62 112 VAL A C 1
ATOM 758 O O . VAL A 1 112 ? 12.823 -4.593 -8.623 1.00 98.62 112 VAL A O 1
ATOM 761 N N . ASN A 1 113 ? 10.588 -4.396 -8.661 1.00 98.44 113 ASN A N 1
ATOM 762 C CA . ASN A 1 113 ? 10.297 -5.801 -8.898 1.00 98.44 113 ASN A CA 1
ATOM 763 C C . ASN A 1 113 ? 10.174 -6.055 -10.405 1.00 98.44 113 ASN A C 1
ATOM 765 O O . ASN A 1 113 ? 9.345 -5.434 -11.071 1.00 98.44 113 ASN A O 1
ATOM 769 N N . VAL A 1 114 ? 10.988 -6.970 -10.928 1.00 97.56 114 VAL A N 1
ATOM 770 C CA . VAL A 1 114 ? 10.957 -7.427 -12.323 1.00 97.56 114 VAL A CA 1
ATOM 771 C C . VAL A 1 114 ? 10.686 -8.927 -12.319 1.00 97.56 114 VAL A C 1
ATOM 773 O O . VAL A 1 114 ? 11.488 -9.693 -11.784 1.00 97.56 114 VAL A O 1
ATOM 776 N N . ASP A 1 115 ? 9.542 -9.346 -12.867 1.00 92.31 115 ASP A N 1
ATOM 777 C CA . ASP A 1 115 ? 9.100 -10.750 -12.925 1.00 92.31 115 ASP A CA 1
ATOM 778 C C . ASP A 1 115 ? 9.202 -11.509 -11.581 1.00 92.31 115 ASP A C 1
ATOM 780 O O . ASP A 1 115 ? 9.514 -12.702 -11.526 1.00 92.31 115 ASP A O 1
ATOM 784 N N . GLY A 1 116 ? 8.932 -10.818 -10.470 1.00 92.88 116 GLY A N 1
ATOM 785 C CA . GLY A 1 116 ? 8.964 -11.388 -9.123 1.00 92.88 116 GLY A CA 1
ATOM 786 C C . GLY A 1 116 ? 10.312 -11.293 -8.403 1.00 92.88 116 GLY A C 1
ATOM 787 O O . GLY A 1 116 ? 10.402 -11.763 -7.269 1.00 92.88 116 GLY A O 1
ATOM 788 N N . VAL A 1 117 ? 11.339 -10.682 -9.003 1.00 96.25 117 VAL A N 1
ATOM 789 C CA . VAL A 1 117 ? 12.650 -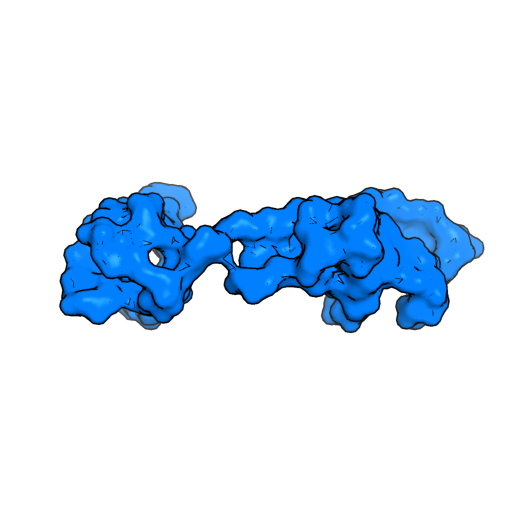10.453 -8.370 1.00 96.25 117 VAL A CA 1
ATOM 790 C C . VAL A 1 117 ? 12.842 -8.974 -8.046 1.00 96.25 117 VAL A C 1
ATOM 792 O O . VAL A 1 117 ? 12.669 -8.123 -8.912 1.00 96.25 117 VAL A O 1
ATOM 795 N N . ASP A 1 118 ? 13.243 -8.678 -6.809 1.00 98.19 118 ASP A N 1
ATOM 796 C CA . ASP A 1 118 ? 13.479 -7.312 -6.334 1.00 98.19 118 ASP A CA 1
ATOM 797 C C . ASP A 1 118 ? 14.902 -6.826 -6.631 1.00 98.19 118 ASP A C 1
ATOM 799 O O . ASP A 1 118 ? 15.893 -7.484 -6.297 1.00 98.19 118 ASP A O 1
ATOM 803 N N . TYR A 1 119 ? 14.995 -5.619 -7.184 1.00 98.38 119 TYR A N 1
ATOM 804 C CA . TYR A 1 119 ? 16.237 -4.913 -7.470 1.00 98.38 119 TYR A CA 1
ATOM 805 C C . TYR A 1 119 ? 16.242 -3.556 -6.757 1.00 98.38 119 TYR A C 1
ATOM 807 O O . TYR A 1 119 ? 15.310 -2.768 -6.934 1.00 98.38 119 TYR A O 1
ATOM 815 N N . PRO A 1 120 ? 17.276 -3.237 -5.958 1.00 98.38 120 PRO A N 1
ATOM 816 C CA . PRO A 1 120 ? 17.388 -1.917 -5.357 1.00 98.38 120 PRO A CA 1
ATOM 817 C C . PRO A 1 120 ? 17.667 -0.872 -6.443 1.00 98.38 120 PRO A C 1
ATOM 819 O O . PRO A 1 120 ? 18.605 -1.019 -7.229 1.00 98.38 120 PRO A O 1
ATOM 822 N N . ALA A 1 121 ? 16.876 0.196 -6.455 1.00 98.56 121 ALA A N 1
ATOM 823 C CA . ALA A 1 121 ? 17.090 1.358 -7.304 1.00 98.56 121 ALA A CA 1
ATOM 824 C C . ALA A 1 121 ? 17.620 2.539 -6.480 1.00 98.56 121 ALA A C 1
ATOM 826 O O . ALA A 1 121 ? 17.501 2.594 -5.254 1.00 98.56 121 ALA A O 1
ATOM 827 N N . VAL A 1 122 ? 18.231 3.499 -7.165 1.00 98.62 122 VAL A N 1
ATOM 828 C CA . VAL A 1 122 ? 18.741 4.726 -6.558 1.00 98.62 122 VAL A CA 1
ATOM 829 C C . VAL A 1 122 ? 17.628 5.763 -6.543 1.00 98.62 122 VAL A C 1
ATOM 831 O O . VAL A 1 122 ? 17.129 6.136 -7.599 1.00 98.62 122 VAL A O 1
ATOM 834 N N . ASN A 1 123 ? 17.269 6.267 -5.363 1.00 98.56 123 ASN A N 1
ATOM 835 C CA . ASN A 1 123 ? 16.551 7.532 -5.241 1.00 98.56 123 ASN A CA 1
ATOM 836 C C . ASN A 1 123 ? 17.568 8.666 -5.400 1.00 98.56 123 ASN A C 1
ATOM 838 O O . ASN A 1 123 ? 18.494 8.788 -4.594 1.00 98.56 123 ASN A O 1
ATOM 842 N N . ASN A 1 124 ? 17.434 9.466 -6.455 1.00 98.44 124 ASN A N 1
ATOM 843 C CA . ASN A 1 124 ? 18.417 10.499 -6.778 1.00 98.44 124 ASN A CA 1
ATOM 844 C C . ASN A 1 124 ? 18.280 11.733 -5.866 1.00 98.44 124 ASN A C 1
ATOM 846 O O . ASN A 1 124 ? 19.155 12.600 -5.867 1.00 98.44 124 ASN A O 1
ATOM 850 N N . GLY A 1 125 ? 17.197 11.825 -5.082 1.00 97.88 125 GLY A N 1
ATOM 851 C CA . GLY A 1 125 ? 16.919 12.942 -4.174 1.00 97.88 125 GLY A CA 1
ATOM 852 C C . GLY A 1 125 ? 16.459 14.227 -4.874 1.00 97.88 125 GLY A C 1
ATOM 853 O O . GLY A 1 125 ? 16.194 15.227 -4.210 1.00 97.88 125 GLY A O 1
ATOM 854 N N . ASP A 1 126 ? 16.346 14.211 -6.203 1.00 98.12 126 ASP A N 1
ATOM 855 C CA . ASP A 1 126 ? 15.923 15.336 -7.046 1.00 98.12 126 ASP A CA 1
ATOM 856 C C . ASP A 1 126 ? 14.501 15.170 -7.614 1.00 98.12 126 ASP A C 1
ATOM 858 O O . ASP A 1 126 ? 14.094 15.900 -8.517 1.00 98.12 126 ASP A O 1
ATOM 862 N N . GLY A 1 127 ? 13.737 14.222 -7.066 1.00 98.31 127 GLY A N 1
ATOM 863 C CA . GLY A 1 127 ? 12.405 13.857 -7.545 1.00 98.31 127 GLY A CA 1
ATOM 864 C C . GLY A 1 127 ? 12.399 12.692 -8.537 1.00 98.31 127 GLY A C 1
ATOM 865 O O . GLY A 1 127 ? 11.328 12.298 -9.001 1.00 98.31 127 GLY A O 1
ATOM 866 N N . THR A 1 128 ? 13.569 12.137 -8.871 1.00 98.69 128 THR A N 1
ATOM 867 C CA . THR A 1 128 ? 13.706 10.986 -9.770 1.00 98.69 128 THR A CA 1
ATOM 868 C C . THR A 1 128 ? 14.329 9.778 -9.079 1.00 98.69 128 THR A C 1
ATOM 870 O O . THR A 1 128 ? 15.024 9.898 -8.067 1.00 98.69 128 THR A O 1
ATOM 873 N N . TRP A 1 129 ? 14.106 8.599 -9.652 1.00 98.81 129 TRP A N 1
ATOM 874 C CA . TRP A 1 129 ? 14.805 7.374 -9.277 1.00 98.81 129 TRP A CA 1
ATOM 875 C C . TRP A 1 129 ? 15.348 6.657 -10.515 1.00 98.81 129 TRP A C 1
ATOM 877 O O . TRP A 1 129 ? 14.826 6.829 -11.620 1.00 98.81 129 TRP A O 1
ATOM 887 N N . THR A 1 130 ? 16.389 5.844 -10.321 1.00 98.69 130 THR A N 1
ATOM 888 C CA . THR A 1 130 ? 17.081 5.124 -11.397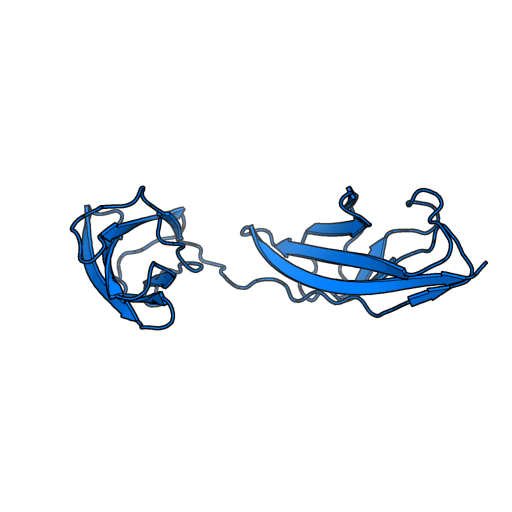 1.00 98.69 130 THR A CA 1
ATOM 889 C C . THR A 1 130 ? 17.468 3.707 -10.975 1.00 98.69 130 THR A C 1
ATOM 891 O O . THR A 1 130 ? 18.178 3.518 -9.987 1.00 98.69 130 THR A O 1
ATOM 894 N N . LEU A 1 131 ? 17.093 2.710 -11.775 1.00 98.62 131 LEU A N 1
ATOM 895 C CA . LEU A 1 131 ? 17.772 1.418 -11.850 1.00 98.62 131 LEU A CA 1
ATOM 896 C C . LEU A 1 131 ? 18.727 1.461 -13.048 1.00 98.62 131 LEU A C 1
ATOM 898 O O . LEU A 1 131 ? 18.301 1.684 -14.180 1.00 98.62 131 LEU A O 1
ATOM 902 N N . ALA A 1 132 ? 20.026 1.316 -12.791 1.00 98.38 132 ALA A N 1
ATOM 903 C CA . ALA A 1 132 ? 21.046 1.531 -13.811 1.00 98.38 132 ALA A CA 1
ATOM 904 C C . ALA A 1 132 ? 20.984 0.483 -14.934 1.00 98.38 132 ALA A C 1
ATOM 906 O O . ALA A 1 132 ? 20.662 -0.683 -14.699 1.00 98.38 132 ALA A O 1
ATOM 907 N N . ASP A 1 133 ? 21.376 0.906 -16.132 1.00 97.81 133 ASP A N 1
ATOM 908 C CA . ASP A 1 133 ? 21.569 0.039 -17.295 1.00 97.81 133 ASP A CA 1
ATOM 909 C C . ASP A 1 133 ? 22.470 -1.165 -16.965 1.00 97.81 133 ASP A C 1
ATOM 911 O O . ASP A 1 133 ? 23.418 -1.045 -16.180 1.00 97.81 133 ASP A O 1
ATOM 915 N N . ASN A 1 134 ? 22.185 -2.323 -17.563 1.00 97.56 134 ASN A N 1
ATOM 916 C CA . ASN A 1 134 ? 22.886 -3.592 -17.343 1.00 97.56 134 ASN A CA 1
ATOM 917 C C . ASN A 1 134 ? 22.844 -4.129 -15.894 1.00 97.56 134 ASN A C 1
ATOM 919 O O . ASN A 1 134 ? 23.624 -5.018 -15.542 1.00 97.56 134 ASN A O 1
ATOM 923 N N . THR A 1 135 ? 21.949 -3.617 -15.038 1.00 97.38 135 THR A N 1
ATOM 924 C CA . THR A 1 135 ? 21.724 -4.184 -13.691 1.00 97.38 135 THR A CA 1
ATOM 925 C C . THR A 1 135 ? 20.864 -5.446 -13.746 1.00 97.38 135 THR A C 1
ATOM 927 O O . THR A 1 135 ? 21.064 -6.378 -12.963 1.00 97.38 135 THR A O 1
ATOM 930 N N . LEU A 1 136 ? 19.898 -5.475 -14.665 1.00 97.25 136 LEU A N 1
ATOM 931 C CA . LEU A 1 136 ? 19.011 -6.613 -14.866 1.00 97.25 136 LEU A CA 1
ATOM 932 C C . LEU A 1 136 ? 19.736 -7.753 -15.599 1.00 97.25 136 LEU A C 1
ATOM 934 O O . LEU A 1 136 ? 20.641 -7.501 -16.399 1.00 97.25 136 LEU A O 1
ATOM 938 N N . PRO A 1 137 ? 19.342 -9.018 -15.368 1.00 96.62 137 PRO A N 1
ATOM 939 C CA . PRO A 1 137 ? 19.692 -10.085 -16.295 1.00 96.62 137 PRO A CA 1
ATOM 940 C C . PRO A 1 137 ? 19.073 -9.807 -17.673 1.00 96.62 137 PRO A C 1
ATOM 942 O O . PRO A 1 137 ? 18.096 -9.070 -17.777 1.00 96.62 137 PRO A O 1
ATOM 945 N N . THR A 1 138 ? 19.610 -10.439 -18.720 1.00 97.50 138 THR A N 1
ATOM 946 C CA . THR A 1 138 ? 19.022 -10.388 -20.066 1.00 97.50 138 THR A CA 1
ATOM 947 C C . THR A 1 138 ? 17.565 -10.836 -20.022 1.00 97.50 138 THR A C 1
ATOM 949 O O . THR A 1 138 ? 17.275 -12.001 -19.735 1.00 97.50 138 THR A O 1
ATOM 952 N N . LEU A 1 139 ? 16.671 -9.900 -20.314 1.00 97.31 139 LEU A N 1
ATOM 953 C CA . LEU A 1 139 ? 15.248 -10.134 -20.476 1.00 97.31 139 LEU A CA 1
ATOM 954 C C . LEU A 1 139 ? 14.969 -10.701 -21.875 1.00 97.31 139 LEU A C 1
ATOM 956 O O . LEU A 1 139 ? 15.714 -10.447 -22.823 1.00 97.31 139 LEU A O 1
ATOM 960 N N . ALA A 1 140 ? 13.928 -11.523 -21.991 1.00 98.00 140 ALA A N 1
ATOM 961 C CA . ALA A 1 140 ? 13.513 -12.085 -23.274 1.00 98.00 140 ALA A CA 1
ATOM 962 C C . ALA A 1 140 ? 12.691 -11.060 -24.070 1.00 98.00 140 ALA A C 1
ATOM 964 O O . ALA A 1 140 ? 12.104 -10.163 -23.480 1.00 98.00 140 ALA A O 1
ATOM 965 N N . ASP A 1 141 ? 12.594 -11.218 -25.393 1.00 98.19 141 ASP A N 1
ATOM 966 C CA . ASP A 1 141 ? 11.654 -10.411 -26.180 1.00 98.19 141 ASP A CA 1
ATOM 967 C C . ASP A 1 141 ? 10.215 -10.601 -25.675 1.00 98.19 141 ASP A C 1
ATOM 969 O O . ASP A 1 141 ? 9.773 -11.718 -25.374 1.00 98.19 141 ASP A O 1
ATOM 973 N N . GLY A 1 142 ? 9.463 -9.503 -25.656 1.00 98.25 142 GLY A N 1
ATOM 974 C CA . GLY A 1 142 ? 8.084 -9.449 -25.194 1.00 98.25 142 GLY A CA 1
ATOM 975 C C . GLY A 1 142 ? 7.873 -8.541 -23.978 1.00 98.25 142 GLY A C 1
ATOM 976 O O . GLY A 1 142 ? 8.770 -7.804 -23.569 1.00 98.25 142 GLY A O 1
ATOM 977 N N . PRO A 1 143 ? 6.641 -8.530 -23.438 1.00 98.12 143 PRO A N 1
ATOM 978 C CA . PRO A 1 143 ? 6.273 -7.674 -22.318 1.00 98.12 143 PRO A CA 1
ATOM 979 C C . PRO A 1 143 ? 6.707 -8.262 -20.967 1.00 98.12 143 PRO A C 1
ATOM 981 O O . PRO A 1 143 ? 6.451 -9.432 -20.682 1.00 98.12 143 PRO A O 1
ATOM 984 N N . HIS A 1 144 ? 7.251 -7.402 -20.109 1.00 97.69 144 HIS A N 1
ATOM 985 C CA . HIS A 1 144 ? 7.585 -7.652 -18.709 1.00 97.69 144 HIS A CA 1
ATOM 986 C C . HIS A 1 144 ? 6.806 -6.687 -17.815 1.00 97.69 144 HIS A C 1
ATOM 988 O O . HIS A 1 144 ? 6.828 -5.475 -18.038 1.00 97.69 144 HIS A O 1
ATOM 994 N N . THR A 1 145 ? 6.124 -7.213 -16.798 1.00 96.44 145 THR A N 1
ATOM 995 C CA . THR A 1 145 ? 5.429 -6.380 -15.809 1.00 96.44 145 THR A CA 1
ATOM 996 C C . THR A 1 145 ? 6.417 -5.962 -14.733 1.00 96.44 145 THR A C 1
ATOM 998 O O . THR A 1 145 ? 7.006 -6.811 -14.063 1.00 96.44 145 THR A O 1
ATOM 1001 N N . ILE A 1 146 ? 6.570 -4.654 -14.556 1.00 98.19 146 ILE A N 1
ATOM 1002 C CA . ILE A 1 146 ? 7.474 -4.059 -13.580 1.00 98.19 146 ILE A CA 1
ATOM 1003 C C . ILE A 1 146 ? 6.655 -3.343 -12.516 1.00 98.19 146 ILE A C 1
ATOM 1005 O O . ILE A 1 146 ? 5.823 -2.502 -12.847 1.00 98.19 146 ILE A O 1
ATOM 1009 N N . THR A 1 147 ? 6.927 -3.620 -11.244 1.00 98.50 147 THR A N 1
ATOM 1010 C CA . THR A 1 147 ? 6.355 -2.858 -10.127 1.00 98.50 147 THR A CA 1
ATOM 1011 C C . THR A 1 147 ? 7.462 -2.100 -9.416 1.00 98.50 147 THR A C 1
ATOM 1013 O O . THR A 1 147 ? 8.403 -2.703 -8.907 1.00 98.50 147 THR A O 1
ATOM 1016 N N . VAL A 1 148 ? 7.353 -0.777 -9.343 1.00 98.69 148 VAL A N 1
ATOM 1017 C CA . VAL A 1 148 ? 8.232 0.049 -8.513 1.00 98.69 148 VAL A CA 1
ATOM 1018 C C . VAL A 1 148 ? 7.557 0.314 -7.174 1.00 98.69 148 VAL A C 1
ATOM 1020 O O . VAL A 1 148 ? 6.370 0.617 -7.113 1.00 98.69 148 VAL A O 1
ATOM 1023 N N . THR A 1 149 ? 8.314 0.187 -6.092 1.00 98.75 149 THR A N 1
ATOM 1024 C CA . THR A 1 149 ? 7.867 0.433 -4.722 1.00 98.75 149 THR A CA 1
ATOM 1025 C C . THR A 1 149 ? 8.788 1.454 -4.071 1.00 98.75 149 THR A C 1
ATOM 1027 O O . THR A 1 149 ? 10.007 1.291 -4.099 1.00 98.75 149 THR A O 1
ATOM 1030 N N . ALA A 1 150 ? 8.210 2.493 -3.476 1.00 98.75 150 ALA A N 1
ATOM 1031 C CA . ALA A 1 150 ? 8.909 3.466 -2.651 1.00 98.75 150 ALA A CA 1
ATOM 1032 C C . ALA A 1 150 ? 8.437 3.344 -1.198 1.00 98.75 150 ALA A C 1
ATOM 1034 O O . ALA A 1 150 ? 7.235 3.325 -0.929 1.00 98.75 150 ALA A O 1
ATOM 1035 N N . THR A 1 151 ? 9.375 3.257 -0.259 1.00 98.38 151 THR A N 1
ATOM 1036 C CA . THR A 1 151 ? 9.092 3.172 1.180 1.00 98.38 151 THR A CA 1
ATOM 1037 C C . THR A 1 151 ? 9.820 4.285 1.915 1.00 98.38 151 THR A C 1
ATOM 1039 O O . THR A 1 151 ? 11.050 4.367 1.827 1.00 98.38 151 THR A O 1
ATOM 1042 N N . ASP A 1 152 ? 9.068 5.134 2.614 1.00 97.75 152 ASP A N 1
ATOM 1043 C CA . ASP A 1 152 ? 9.621 6.233 3.411 1.00 97.75 152 ASP A CA 1
ATOM 1044 C C . ASP A 1 152 ? 10.288 5.741 4.711 1.00 97.75 152 ASP A C 1
ATOM 1046 O O . ASP A 1 152 ? 10.342 4.545 5.013 1.00 97.75 152 ASP A O 1
ATOM 1050 N N . ALA A 1 153 ? 10.814 6.677 5.503 1.00 94.94 153 ALA A N 1
ATOM 1051 C CA . ALA A 1 153 ? 11.462 6.370 6.778 1.00 94.94 153 ALA A CA 1
ATOM 1052 C C . ALA A 1 153 ? 10.492 5.879 7.873 1.00 94.94 153 ALA A C 1
ATOM 1054 O O . ALA A 1 153 ? 10.935 5.217 8.815 1.00 94.94 153 ALA A O 1
ATOM 1055 N N . ALA A 1 154 ? 9.201 6.202 7.768 1.00 92.56 154 ALA A N 1
ATOM 1056 C CA . ALA A 1 154 ? 8.154 5.741 8.677 1.00 92.56 154 ALA A CA 1
ATOM 1057 C C . ALA A 1 154 ? 7.602 4.356 8.286 1.00 92.56 154 ALA A C 1
ATOM 1059 O O . ALA A 1 154 ? 6.887 3.727 9.067 1.00 92.56 154 ALA A O 1
ATOM 1060 N N . GLY A 1 155 ? 7.984 3.847 7.111 1.00 93.81 155 GLY A N 1
ATOM 1061 C CA . GLY A 1 155 ? 7.545 2.570 6.567 1.00 93.81 155 GLY A CA 1
ATOM 1062 C C . GLY A 1 155 ? 6.267 2.656 5.733 1.00 93.81 155 GLY A C 1
ATOM 1063 O O . GLY A 1 155 ? 5.728 1.607 5.377 1.00 93.81 155 GLY A O 1
ATOM 1064 N N . ASN A 1 156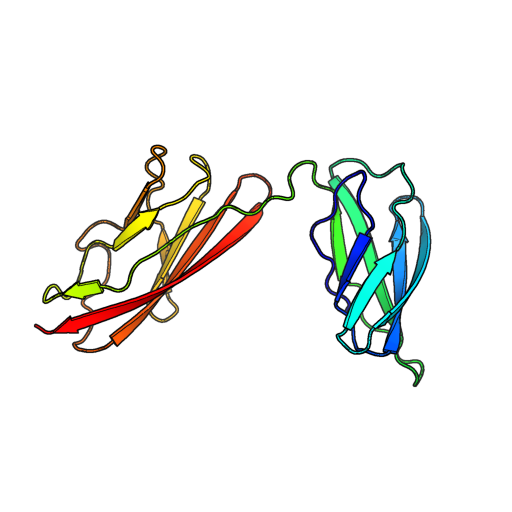 ? 5.770 3.853 5.403 1.00 95.62 156 ASN A N 1
ATOM 1065 C CA . ASN A 1 156 ? 4.645 3.985 4.484 1.00 95.62 156 ASN A CA 1
ATOM 1066 C C . ASN A 1 156 ? 5.101 3.642 3.065 1.00 95.62 156 ASN A C 1
ATOM 1068 O O . ASN A 1 156 ? 6.205 3.989 2.639 1.00 95.62 156 ASN A O 1
ATOM 1072 N N . VAL A 1 157 ? 4.237 2.951 2.324 1.00 97.25 157 VAL A N 1
ATOM 1073 C CA . VAL A 1 157 ? 4.590 2.354 1.034 1.00 97.25 157 VAL A CA 1
ATOM 1074 C C . VAL A 1 157 ? 3.719 2.920 -0.076 1.00 97.25 157 VAL A C 1
ATOM 1076 O O . VAL A 1 157 ? 2.495 2.810 -0.028 1.00 97.25 157 VAL A O 1
ATOM 1079 N N . GLY A 1 158 ? 4.364 3.466 -1.103 1.00 98.19 158 GLY A N 1
ATOM 1080 C CA . GLY A 1 158 ? 3.766 3.758 -2.401 1.00 98.19 158 GLY A CA 1
ATOM 1081 C C . GLY A 1 158 ? 4.254 2.777 -3.456 1.00 98.19 158 GLY A C 1
ATOM 1082 O O . GLY A 1 158 ? 5.396 2.321 -3.398 1.00 98.19 158 GLY A O 1
ATOM 1083 N N . ASN A 1 159 ? 3.414 2.453 -4.434 1.00 98.19 159 ASN A N 1
ATOM 1084 C CA . ASN A 1 159 ? 3.812 1.635 -5.573 1.00 98.19 159 ASN A CA 1
ATOM 1085 C C . ASN A 1 159 ? 3.179 2.129 -6.874 1.00 98.19 159 ASN A C 1
ATOM 1087 O O . ASN A 1 159 ? 2.153 2.806 -6.852 1.00 98.19 159 ASN A O 1
ATOM 1091 N N . ASP A 1 160 ? 3.813 1.764 -7.983 1.00 98.62 160 ASP A N 1
ATOM 1092 C CA . ASP A 1 160 ? 3.288 1.927 -9.335 1.00 98.62 160 ASP A CA 1
ATOM 1093 C C . ASP A 1 160 ? 3.698 0.729 -10.202 1.00 98.62 160 ASP A C 1
ATOM 1095 O O . ASP A 1 160 ? 4.659 0.022 -9.887 1.00 98.62 160 ASP A O 1
ATOM 1099 N N . THR A 1 161 ? 2.945 0.449 -11.263 1.00 97.94 161 THR A N 1
ATOM 1100 C CA . THR A 1 161 ? 3.190 -0.691 -12.158 1.00 97.94 161 THR A CA 1
ATOM 1101 C C . THR A 1 161 ? 3.125 -0.263 -13.613 1.00 97.94 161 THR A C 1
ATOM 1103 O O . THR A 1 161 ? 2.168 0.383 -14.028 1.00 97.94 161 THR A O 1
ATOM 1106 N N . ALA A 1 162 ? 4.106 -0.712 -14.392 1.00 98.06 162 ALA A N 1
ATOM 1107 C CA . ALA A 1 162 ? 4.221 -0.442 -15.819 1.00 98.06 162 ALA A CA 1
ATOM 1108 C C . ALA A 1 162 ? 4.662 -1.691 -16.589 1.00 98.06 162 ALA A C 1
ATOM 1110 O O . ALA A 1 162 ? 5.076 -2.699 -16.005 1.00 98.06 162 ALA A O 1
ATOM 1111 N N . VAL A 1 163 ? 4.594 -1.621 -17.915 1.00 98.19 163 VAL A N 1
ATOM 1112 C CA . VAL A 1 163 ? 5.065 -2.663 -18.826 1.00 98.19 163 VAL A CA 1
ATOM 1113 C C . VAL A 1 163 ? 6.327 -2.202 -19.548 1.00 98.19 163 VAL A C 1
ATOM 1115 O O . VAL A 1 163 ? 6.343 -1.181 -20.232 1.00 98.19 163 VAL A O 1
ATOM 1118 N N . VAL A 1 164 ? 7.378 -3.014 -19.464 1.00 98.19 164 VAL A N 1
ATOM 1119 C CA . VAL A 1 164 ? 8.588 -2.877 -20.282 1.00 98.19 164 VAL A CA 1
ATOM 1120 C C . VAL A 1 164 ? 8.540 -3.938 -21.376 1.00 98.19 164 VAL A C 1
ATOM 1122 O O . VAL A 1 164 ? 8.508 -5.127 -21.085 1.00 98.19 164 VAL A O 1
ATOM 1125 N N . THR A 1 165 ? 8.506 -3.526 -22.639 1.00 98.44 165 THR A N 1
ATOM 1126 C CA . THR A 1 165 ? 8.510 -4.423 -23.800 1.00 98.44 165 THR A CA 1
ATOM 1127 C C . THR A 1 165 ? 9.890 -4.441 -24.444 1.00 98.44 165 THR A C 1
ATOM 1129 O O . THR A 1 165 ? 10.394 -3.394 -24.855 1.00 98.44 165 THR A O 1
ATOM 1132 N N . ILE A 1 166 ? 10.471 -5.634 -24.549 1.00 98.50 166 ILE A N 1
ATOM 1133 C CA . ILE A 1 166 ? 11.739 -5.888 -25.240 1.00 98.50 166 ILE A CA 1
ATOM 1134 C C . ILE A 1 166 ? 11.450 -6.339 -26.680 1.00 98.50 166 ILE A C 1
ATOM 1136 O O . ILE A 1 166 ? 10.618 -7.223 -26.890 1.00 98.50 166 ILE A O 1
ATOM 1140 N N . ASP A 1 167 ? 12.112 -5.723 -27.659 1.00 97.75 167 ASP A N 1
ATOM 1141 C CA . ASP A 1 167 ? 12.014 -6.043 -29.094 1.00 97.75 167 ASP A CA 1
ATOM 1142 C C . ASP A 1 167 ? 13.396 -5.871 -29.757 1.00 97.75 167 ASP A C 1
ATOM 1144 O O . ASP A 1 167 ? 13.752 -4.766 -30.180 1.00 97.75 167 ASP A O 1
ATOM 1148 N N . THR A 1 168 ? 14.218 -6.931 -29.734 1.00 91.56 168 THR A N 1
ATOM 1149 C CA . THR A 1 168 ? 15.636 -6.907 -30.165 1.00 91.56 168 THR A CA 1
ATOM 1150 C C . THR A 1 168 ? 15.881 -7.137 -31.659 1.00 91.56 168 THR A C 1
ATOM 1152 O O . THR A 1 168 ? 15.115 -7.862 -32.335 1.00 91.56 168 THR A O 1
#

Nearest PDB structures (foldseek):
  7dm0-assembly1_B  TM=4.710E-01  e=4.049E-13  Staphylococcus aureus
  6fg9-assembly1_A  TM=3.604E-01  e=1.051E-05  Mus musculus
  9fly-assembly1_A  TM=3.544E-01  e=2.975E-05  Aureispira sp. CCB-QB1
  6fg9-assembly1_B  TM=3.748E-01  e=4.753E-05  Mus musculus
  6ffy-assembly1_A-2  TM=3.247E-01  e=4.066E-05  Mus musculus

Foldseek 3Di:
DWAWAAAALAAWTKTFDDAQWKKWKAWQVRDIDIDGQHNRRIDTDGRPNPDDFQTKMWMWTAHPVGDIDDIHIYTYHPDRDAKAWDFEEAEDQQQFAKGKTFIPDLAWWKWKAKPNDIDTWDSPSPGMIIDDGPPDDRHDAAKIKMKMWTAHPRGHIDIDIYIYGHDD

Radius of gyration: 20.61 Å; Cα contacts (8 Å, |Δi|>4): 457; chains: 1; bounding box: 46×32×58 Å

Mean predicted aligned error: 3.73 Å